Protein AF-A0A969BNL1-F1 (afdb_monomer)

Secondary structure (DSSP, 8-state):
-HHHHHHHHHHHHHHHHHTTS-SSHHHHHHHHHHHHHHHHHHHHHHHHHHHHHHHHHHHHHHHHHHHHHHHHHHHTT-----

Foldseek 3Di:
DVQLCVLQVQLLVLLVVCLVVPDCPSLVVSLVSLVVSLVVQCVPPNPVSNVVSVVVSCVSSVVSVVSSVVVVVVVPPDDDDD

Structure (mmCIF, N/CA/C/O backbone):
data_AF-A0A969BNL1-F1
#
_entry.id   AF-A0A969BNL1-F1
#
loop_
_atom_site.group_PDB
_atom_site.id
_atom_site.type_symbol
_atom_site.label_atom_id
_atom_site.label_alt_id
_atom_site.label_comp_id
_atom_site.label_asym_id
_atom_site.label_entity_id
_atom_site.label_seq_id
_atom_site.pdbx_PDB_ins_code
_atom_site.Cartn_x
_atom_site.Cartn_y
_atom_site.Cartn_z
_atom_site.occupancy
_atom_site.B_iso_or_equiv
_atom_site.auth_seq_id
_atom_site.auth_comp_id
_atom_site.auth_asym_id
_atom_site.auth_atom_id
_atom_site.pdbx_PDB_model_num
ATOM 1 N N . MET A 1 1 ? -1.121 -1.201 -18.542 1.00 71.25 1 MET A N 1
ATOM 2 C CA . MET A 1 1 ? -1.812 -0.022 -17.958 1.00 71.25 1 MET A CA 1
ATOM 3 C C . MET A 1 1 ? -2.997 -0.380 -17.103 1.00 71.25 1 MET A C 1
ATOM 5 O O . MET A 1 1 ? -2.965 -0.064 -15.921 1.00 71.25 1 MET A O 1
ATOM 9 N N . THR A 1 2 ? -3.973 -1.114 -17.633 1.00 90.31 2 THR A N 1
ATOM 10 C CA . THR A 1 2 ? -5.143 -1.569 -16.866 1.00 90.31 2 THR A CA 1
ATOM 11 C C . THR A 1 2 ? -4.767 -2.295 -15.570 1.00 90.31 2 THR A C 1
ATOM 13 O O . THR A 1 2 ? -5.326 -1.990 -14.528 1.00 90.31 2 THR A O 1
ATOM 16 N N . LEU A 1 3 ? -3.763 -3.180 -15.599 1.00 88.69 3 LEU A N 1
ATOM 17 C CA . LEU A 1 3 ? -3.332 -3.949 -14.425 1.00 88.69 3 LEU A CA 1
ATOM 18 C C . LEU A 1 3 ? -2.708 -3.088 -13.311 1.00 88.69 3 LEU A C 1
ATOM 20 O O . LEU A 1 3 ? -3.002 -3.305 -12.143 1.00 88.69 3 LEU A O 1
ATOM 24 N N . ILE A 1 4 ? -1.893 -2.087 -13.662 1.00 89.44 4 ILE A N 1
ATOM 25 C CA . ILE A 1 4 ? -1.265 -1.179 -12.685 1.00 89.44 4 ILE A CA 1
ATOM 26 C C . ILE A 1 4 ? -2.347 -0.359 -11.979 1.00 89.44 4 ILE A C 1
ATOM 28 O O . ILE A 1 4 ? -2.384 -0.301 -10.754 1.00 89.44 4 ILE A O 1
ATOM 32 N N . ILE A 1 5 ? -3.262 0.225 -12.758 1.00 90.06 5 ILE A N 1
ATOM 33 C CA . ILE A 1 5 ? -4.375 1.026 -12.237 1.00 90.06 5 ILE A CA 1
ATOM 34 C C . ILE A 1 5 ? -5.286 0.161 -11.362 1.00 90.06 5 ILE A C 1
ATOM 36 O O . ILE A 1 5 ? -5.705 0.601 -10.295 1.00 90.06 5 ILE A O 1
ATOM 40 N N . LEU A 1 6 ? -5.562 -1.077 -11.776 1.00 92.31 6 LEU A N 1
ATOM 41 C CA . LEU A 1 6 ? -6.384 -2.022 -11.024 1.00 92.31 6 LEU A CA 1
ATOM 42 C C . LEU A 1 6 ? -5.748 -2.392 -9.675 1.00 92.31 6 LEU A C 1
ATOM 44 O O . LEU A 1 6 ? -6.422 -2.321 -8.654 1.00 92.31 6 LEU A O 1
ATOM 48 N N . LEU A 1 7 ? -4.452 -2.719 -9.649 1.00 91.00 7 LEU A N 1
ATOM 49 C CA . LEU A 1 7 ? -3.732 -3.041 -8.410 1.00 91.00 7 LEU A CA 1
ATOM 50 C C . LEU A 1 7 ? -3.694 -1.855 -7.441 1.00 91.00 7 LEU A C 1
ATOM 52 O O . LEU A 1 7 ? -3.970 -2.021 -6.254 1.00 91.00 7 LEU A O 1
ATOM 56 N N . PHE A 1 8 ? -3.412 -0.652 -7.948 1.00 90.12 8 PHE A N 1
ATOM 57 C CA . PHE A 1 8 ? -3.406 0.557 -7.125 1.00 90.12 8 PHE A CA 1
ATOM 58 C C . PHE A 1 8 ? -4.801 0.920 -6.615 1.00 90.12 8 PHE A C 1
ATOM 60 O O . PHE A 1 8 ? -4.951 1.218 -5.437 1.00 90.12 8 PHE A O 1
ATOM 67 N N . SER A 1 9 ? -5.827 0.870 -7.463 1.00 93.44 9 SER A N 1
ATOM 68 C CA . SER A 1 9 ? -7.199 1.205 -7.057 1.00 93.44 9 SER A CA 1
ATOM 69 C C . SER A 1 9 ? -7.764 0.224 -6.029 1.00 93.44 9 SER A C 1
ATOM 71 O O . SER A 1 9 ? -8.336 0.672 -5.038 1.00 93.44 9 SER A O 1
ATOM 73 N N . LEU A 1 10 ? -7.551 -1.086 -6.196 1.00 93.88 10 LEU A N 1
ATOM 74 C CA . LEU A 1 10 ? -7.918 -2.083 -5.183 1.00 93.88 10 LEU A CA 1
ATOM 75 C C . LEU A 1 10 ? -7.113 -1.913 -3.891 1.00 93.88 10 LEU A C 1
ATOM 77 O O . LEU A 1 10 ? -7.686 -2.004 -2.808 1.00 93.88 10 LEU A O 1
ATOM 81 N N . GLY A 1 11 ? -5.812 -1.625 -3.996 1.00 91.50 11 GLY A N 1
ATOM 82 C CA . GLY A 1 11 ? -4.967 -1.344 -2.836 1.00 91.50 11 GLY A CA 1
ATOM 83 C C . GLY A 1 11 ? -5.474 -0.151 -2.024 1.00 91.50 11 GLY A C 1
ATOM 84 O O . GLY A 1 11 ? -5.669 -0.263 -0.816 1.00 91.50 11 GLY A O 1
ATOM 85 N N . ILE A 1 12 ? -5.779 0.960 -2.703 1.00 92.19 12 ILE A N 1
ATOM 86 C CA . ILE A 1 12 ? -6.366 2.165 -2.099 1.00 92.19 12 ILE A CA 1
ATOM 87 C C . ILE A 1 12 ? -7.730 1.855 -1.481 1.00 92.19 12 ILE A C 1
ATOM 89 O O . ILE A 1 12 ? -8.003 2.293 -0.369 1.00 92.19 12 ILE A O 1
ATOM 93 N N . LEU A 1 13 ? -8.580 1.097 -2.180 1.00 93.44 13 LEU A N 1
ATOM 94 C CA . LEU A 1 13 ? -9.908 0.733 -1.693 1.00 93.44 13 LEU A CA 1
ATOM 95 C C . LEU A 1 13 ? -9.824 -0.064 -0.387 1.00 93.44 13 LEU A C 1
ATOM 97 O O . LEU A 1 13 ? -10.523 0.263 0.565 1.00 93.44 13 LEU A O 1
ATOM 101 N N . PHE A 1 14 ? -8.966 -1.083 -0.321 1.00 91.81 14 PHE A N 1
ATOM 102 C CA . PHE A 1 14 ? -8.815 -1.906 0.882 1.00 91.81 14 PHE A CA 1
ATOM 103 C C . PHE A 1 14 ? -8.271 -1.106 2.062 1.00 91.81 14 PHE A C 1
ATOM 105 O O . PHE A 1 14 ? -8.807 -1.206 3.162 1.00 91.81 14 PHE A O 1
ATOM 112 N N . ILE A 1 15 ? -7.278 -0.252 1.813 1.00 89.81 15 ILE A N 1
ATOM 113 C CA . ILE A 1 15 ? -6.748 0.666 2.823 1.00 89.81 15 ILE A CA 1
ATOM 114 C C . ILE A 1 15 ? -7.831 1.657 3.290 1.00 89.81 15 ILE A C 1
ATOM 116 O O . ILE A 1 15 ? -7.940 1.935 4.477 1.00 89.81 15 ILE A O 1
ATOM 120 N N . ALA A 1 16 ? -8.673 2.167 2.389 1.00 88.56 16 ALA A N 1
ATOM 121 C CA . ALA A 1 16 ? -9.756 3.080 2.751 1.00 88.56 16 ALA A CA 1
ATOM 122 C C . ALA A 1 16 ? -10.859 2.397 3.578 1.00 88.56 16 ALA A C 1
ATOM 124 O O . ALA A 1 16 ? -11.418 3.016 4.481 1.00 88.56 16 ALA A O 1
ATOM 125 N N . VAL A 1 17 ? -11.173 1.130 3.289 1.00 90.00 17 VAL A N 1
ATOM 126 C CA . VAL A 1 17 ? -12.142 0.349 4.077 1.00 90.00 17 VAL A CA 1
ATOM 127 C C . VAL A 1 17 ? -11.590 0.031 5.469 1.00 90.00 17 VAL A C 1
ATOM 129 O O . VAL A 1 17 ? -12.343 0.088 6.437 1.00 90.00 17 VAL A O 1
ATOM 132 N N . GLU A 1 18 ? -10.289 -0.235 5.593 1.00 88.44 18 GLU A N 1
ATOM 133 C CA . GLU A 1 18 ? -9.610 -0.463 6.879 1.00 88.44 18 GLU A CA 1
ATOM 134 C C . GLU A 1 18 ? -9.770 0.725 7.844 1.00 88.44 18 GLU A C 1
ATOM 136 O O . GLU A 1 18 ? -10.018 0.531 9.029 1.00 88.44 18 GLU A O 1
ATOM 141 N N . VAL A 1 19 ? -9.750 1.964 7.334 1.00 84.62 19 VAL A N 1
ATOM 142 C CA . VAL A 1 19 ? -9.995 3.174 8.149 1.00 84.62 19 VAL A CA 1
ATOM 143 C C . VAL A 1 19 ? -11.375 3.146 8.832 1.00 84.62 19 VAL A C 1
ATOM 145 O O . VAL A 1 19 ? -11.559 3.763 9.881 1.00 84.62 19 VAL A O 1
ATOM 148 N N . ILE A 1 20 ? -12.349 2.434 8.254 1.00 84.50 20 ILE A N 1
ATOM 149 C CA . ILE A 1 20 ? -13.700 2.253 8.810 1.00 84.50 20 ILE A CA 1
ATOM 150 C C . ILE A 1 20 ? -13.772 0.994 9.684 1.00 84.50 20 ILE A C 1
ATOM 152 O O . ILE A 1 20 ? -14.457 0.997 10.708 1.00 84.50 20 ILE A O 1
ATOM 156 N N . VAL A 1 21 ? -13.101 -0.083 9.265 1.00 85.75 21 VAL A N 1
ATOM 157 C CA . VAL A 1 21 ? -13.116 -1.402 9.911 1.00 85.75 21 VAL A CA 1
ATOM 158 C C . VAL A 1 21 ? -11.714 -1.707 10.451 1.00 85.75 21 VAL A C 1
ATOM 160 O O . VAL A 1 21 ? -10.976 -2.450 9.805 1.00 85.75 21 VAL A O 1
ATOM 163 N N . PRO A 1 22 ? -11.331 -1.136 11.608 1.00 77.94 22 PRO A N 1
ATOM 164 C CA . PRO A 1 22 ? -9.984 -1.297 12.144 1.00 77.94 22 PRO A CA 1
ATOM 165 C C . PRO A 1 22 ? -9.727 -2.758 12.550 1.00 77.94 22 PRO A C 1
ATOM 167 O O . PRO A 1 22 ? -10.459 -3.327 13.365 1.00 77.94 22 PRO A O 1
ATOM 170 N N . GLY A 1 23 ? -8.681 -3.363 11.988 1.00 81.56 23 GLY A N 1
ATOM 171 C CA . GLY A 1 23 ? -8.300 -4.767 12.188 1.00 81.56 23 GLY A CA 1
ATOM 172 C C . GLY A 1 23 ? -6.943 -5.197 11.594 1.00 81.56 23 GLY A C 1
ATOM 173 O O . GLY A 1 23 ? -6.507 -6.320 11.838 1.00 81.56 23 GLY A O 1
ATOM 174 N N . GLY A 1 24 ? -6.261 -4.348 10.824 1.00 82.00 24 GLY A N 1
ATOM 175 C CA . GLY A 1 24 ? -4.957 -4.556 10.184 1.00 82.00 24 GLY A CA 1
ATOM 176 C C . GLY A 1 24 ? -4.943 -5.488 8.962 1.00 82.00 24 GLY A C 1
ATOM 177 O O . GLY A 1 24 ? -3.926 -5.581 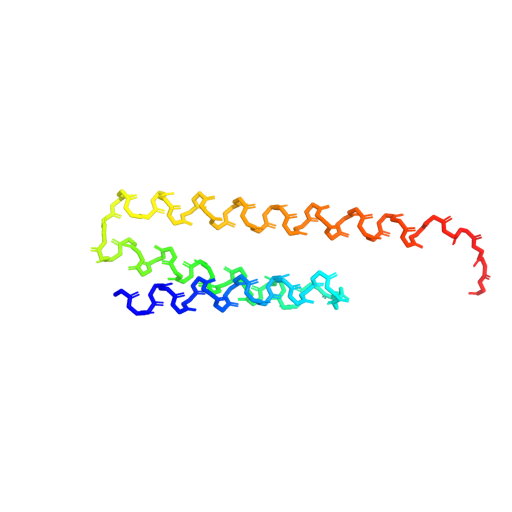8.272 1.00 82.00 24 GLY A O 1
ATOM 178 N N . ILE A 1 25 ? -6.040 -6.192 8.668 1.00 90.38 25 ILE A N 1
ATOM 179 C CA . ILE A 1 25 ? -6.070 -7.254 7.649 1.00 90.38 25 ILE A CA 1
ATOM 180 C C . ILE A 1 25 ? -6.239 -6.677 6.239 1.00 90.38 25 ILE A C 1
ATOM 182 O O . ILE A 1 25 ? -5.468 -7.023 5.339 1.00 90.38 25 ILE A O 1
ATOM 186 N N . LEU A 1 26 ? -7.218 -5.791 6.028 1.00 90.44 26 LEU A N 1
ATOM 187 C CA . LEU A 1 26 ? -7.449 -5.167 4.722 1.00 90.44 26 LEU A CA 1
ATOM 188 C C . LEU A 1 26 ? -6.310 -4.204 4.390 1.00 90.44 26 LEU A C 1
ATOM 190 O O . LEU A 1 26 ? -5.866 -4.168 3.244 1.00 90.44 26 LEU A O 1
ATOM 194 N N . GLY A 1 27 ? -5.764 -3.515 5.394 1.00 89.81 27 GLY A N 1
ATOM 195 C CA . GLY A 1 27 ? -4.547 -2.714 5.262 1.00 89.81 27 GLY A CA 1
ATOM 196 C C . GLY A 1 27 ? -3.359 -3.531 4.739 1.00 89.81 27 GLY A C 1
ATOM 197 O O . GLY A 1 27 ? -2.711 -3.129 3.770 1.00 89.81 27 GLY A O 1
ATOM 198 N N . ALA A 1 28 ? -3.111 -4.720 5.301 1.00 90.62 28 ALA A N 1
ATOM 199 C CA . ALA A 1 28 ? -2.044 -5.609 4.835 1.00 90.62 28 ALA A CA 1
ATOM 200 C C . ALA A 1 28 ? -2.290 -6.129 3.408 1.00 90.62 28 ALA A C 1
ATOM 202 O O . ALA A 1 28 ? -1.379 -6.121 2.576 1.00 90.62 28 ALA A O 1
ATOM 203 N N . MET A 1 29 ? -3.524 -6.532 3.090 1.00 93.19 29 MET A N 1
ATOM 204 C CA . MET A 1 29 ? -3.887 -6.945 1.729 1.00 93.19 29 MET A CA 1
ATOM 205 C C . MET A 1 29 ? -3.718 -5.796 0.728 1.00 93.19 29 MET A C 1
ATOM 207 O O . MET A 1 29 ? -3.174 -5.995 -0.359 1.00 93.19 29 MET A O 1
ATOM 211 N N . GLY A 1 30 ? -4.130 -4.585 1.104 1.00 91.56 30 GLY A N 1
ATOM 212 C CA . GLY A 1 30 ? -3.958 -3.383 0.300 1.00 91.56 30 GLY A CA 1
ATOM 213 C C . GLY A 1 30 ? -2.486 -3.055 0.057 1.00 91.56 30 GLY A C 1
ATOM 214 O O . GLY A 1 30 ? -2.102 -2.783 -1.080 1.00 91.56 30 GLY A O 1
ATOM 215 N N . ALA A 1 31 ? -1.637 -3.185 1.080 1.00 91.19 31 ALA A N 1
ATOM 216 C CA . ALA A 1 31 ? -0.193 -3.000 0.953 1.00 91.19 31 ALA A CA 1
ATOM 217 C C . ALA A 1 31 ? 0.437 -3.996 -0.037 1.00 91.19 31 ALA A C 1
ATOM 219 O O . ALA A 1 31 ? 1.231 -3.592 -0.887 1.00 91.19 31 ALA A O 1
ATOM 220 N N . VAL A 1 32 ? 0.045 -5.275 0.010 1.00 95.19 32 VAL A N 1
ATOM 221 C CA . VAL A 1 32 ? 0.517 -6.295 -0.947 1.00 95.19 32 VAL A CA 1
ATOM 222 C C . VAL A 1 32 ? 0.089 -5.955 -2.376 1.00 95.19 32 VAL A C 1
ATOM 224 O O . VAL A 1 32 ? 0.895 -6.064 -3.302 1.00 95.19 32 VAL A O 1
ATOM 227 N N . LEU A 1 33 ? -1.150 -5.497 -2.568 1.00 94.25 33 LEU A N 1
ATOM 228 C CA . LEU A 1 33 ? -1.650 -5.089 -3.884 1.00 94.25 33 LEU A CA 1
ATOM 229 C C . LEU A 1 33 ? -0.898 -3.870 -4.431 1.00 94.25 33 LEU A C 1
ATOM 231 O O . LEU A 1 33 ? -0.505 -3.872 -5.598 1.00 94.25 33 LEU A O 1
ATOM 235 N N . MET A 1 34 ? -0.629 -2.864 -3.594 1.00 92.31 34 MET A N 1
ATOM 236 C CA . MET A 1 34 ? 0.167 -1.698 -3.993 1.00 92.31 34 MET A CA 1
ATOM 237 C C . MET A 1 34 ? 1.614 -2.082 -4.316 1.00 92.31 34 MET A C 1
ATOM 239 O O . MET A 1 34 ? 2.161 -1.605 -5.308 1.00 92.31 34 MET A O 1
ATOM 243 N N . LEU A 1 35 ? 2.215 -2.999 -3.551 1.00 93.81 35 LEU A N 1
ATOM 244 C CA . LEU A 1 35 ? 3.557 -3.520 -3.822 1.00 93.81 35 LEU A CA 1
ATOM 245 C C . LEU A 1 35 ? 3.595 -4.266 -5.166 1.00 93.81 35 LEU A C 1
ATOM 247 O O . LEU A 1 35 ? 4.484 -4.021 -5.984 1.00 93.81 35 LEU A O 1
ATOM 251 N N . GLY A 1 36 ? 2.578 -5.083 -5.454 1.00 92.88 36 GLY A N 1
ATOM 252 C CA . GLY A 1 36 ? 2.382 -5.687 -6.774 1.00 92.88 36 GLY A CA 1
ATOM 253 C C . GLY A 1 36 ? 2.243 -4.642 -7.889 1.00 92.88 36 GLY A C 1
ATOM 254 O O . GLY A 1 36 ? 2.815 -4.804 -8.968 1.00 92.88 36 GLY A O 1
ATOM 255 N N . GLY A 1 37 ? 1.550 -3.532 -7.618 1.00 91.44 37 GLY A N 1
ATOM 256 C CA . GLY A 1 37 ? 1.444 -2.386 -8.523 1.00 91.44 37 GLY A CA 1
ATOM 257 C C . GLY A 1 37 ? 2.795 -1.719 -8.807 1.00 91.44 37 GLY A C 1
ATOM 258 O O . GLY A 1 37 ? 3.071 -1.370 -9.956 1.00 91.44 37 GLY A O 1
ATOM 259 N N . CYS A 1 38 ? 3.661 -1.589 -7.798 1.00 92.62 38 CYS A N 1
ATOM 260 C CA . CYS A 1 38 ? 5.024 -1.072 -7.956 1.00 92.62 38 CYS A CA 1
ATOM 261 C C . CYS A 1 38 ? 5.879 -1.979 -8.850 1.00 92.62 38 CYS A C 1
ATOM 263 O O . CYS A 1 38 ? 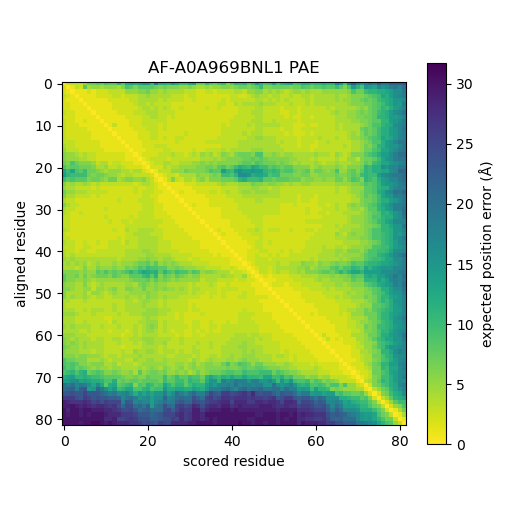6.558 -1.484 -9.750 1.00 92.62 38 CYS A O 1
ATOM 265 N N . VAL A 1 39 ? 5.803 -3.300 -8.655 1.00 92.94 39 VAL A N 1
ATOM 266 C CA . VAL A 1 39 ? 6.512 -4.275 -9.503 1.00 92.94 39 VAL A CA 1
ATOM 267 C C . VAL A 1 39 ? 6.003 -4.206 -10.945 1.00 92.94 39 VAL A C 1
ATOM 269 O O . VAL A 1 39 ? 6.796 -4.112 -11.881 1.00 92.94 39 VAL A O 1
ATOM 272 N N . ALA A 1 40 ? 4.682 -4.174 -11.139 1.00 91.50 40 ALA A N 1
ATOM 273 C CA . ALA A 1 40 ? 4.082 -4.055 -12.466 1.00 91.50 40 ALA A CA 1
ATOM 274 C C . ALA A 1 40 ? 4.452 -2.734 -13.168 1.00 91.50 40 ALA A C 1
ATOM 276 O O . ALA A 1 40 ? 4.646 -2.721 -14.386 1.00 91.50 40 ALA A O 1
ATOM 277 N N . SER A 1 41 ? 4.572 -1.643 -12.404 1.00 91.31 41 SER A N 1
ATOM 278 C CA . SER A 1 41 ? 5.048 -0.342 -12.883 1.00 91.31 41 SER A CA 1
ATOM 279 C C . SER A 1 41 ? 6.498 -0.412 -13.359 1.00 91.31 41 SER A C 1
ATOM 281 O O . SER A 1 41 ? 6.782 -0.007 -14.484 1.00 91.31 41 SER A O 1
ATOM 283 N N . PHE A 1 42 ? 7.392 -1.010 -12.564 1.00 89.62 42 PHE A N 1
ATOM 284 C CA . PHE A 1 42 ? 8.797 -1.193 -12.936 1.00 89.62 42 PHE A CA 1
ATOM 285 C C . PHE A 1 42 ? 8.954 -1.975 -14.245 1.00 89.62 42 PHE A C 1
ATOM 287 O O . PHE A 1 42 ? 9.745 -1.598 -15.101 1.00 89.62 42 PHE A O 1
ATOM 294 N N . MET A 1 43 ? 8.151 -3.024 -14.438 1.00 89.88 43 MET A N 1
ATOM 295 C CA . MET A 1 43 ? 8.202 -3.840 -15.655 1.00 89.88 43 MET A CA 1
ATOM 296 C C . MET A 1 43 ? 7.730 -3.114 -16.925 1.00 89.88 43 MET A C 1
ATOM 298 O O . MET A 1 43 ? 8.066 -3.553 -18.018 1.00 89.88 43 MET A O 1
ATOM 302 N N . HIS A 1 44 ? 6.909 -2.064 -16.807 1.00 88.75 44 HIS A N 1
ATOM 303 C CA . HIS A 1 44 ? 6.325 -1.367 -17.965 1.00 88.75 44 HIS A CA 1
ATOM 304 C C . HIS A 1 44 ? 6.900 0.030 -18.214 1.00 88.75 44 HIS A C 1
ATOM 306 O O . HIS A 1 44 ? 6.803 0.527 -19.333 1.00 88.75 44 HIS A O 1
ATOM 312 N N . TYR A 1 45 ? 7.416 0.680 -17.175 1.00 86.19 45 TYR A N 1
ATOM 313 C CA . TYR A 1 45 ? 7.815 2.089 -17.179 1.00 86.19 45 TYR A CA 1
ATOM 314 C C . TYR A 1 45 ? 9.219 2.313 -16.603 1.00 86.19 45 TYR A C 1
ATOM 316 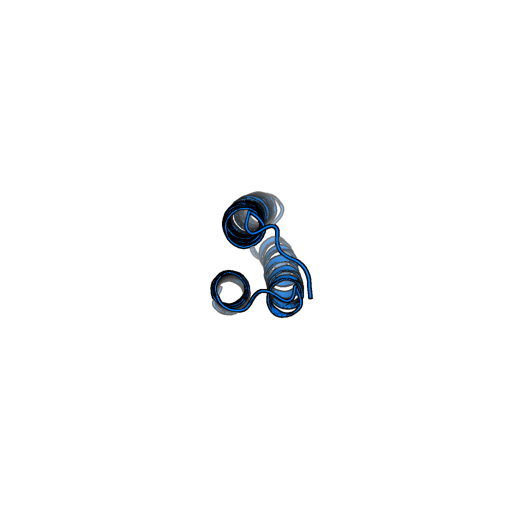O O . TYR A 1 45 ? 9.579 3.448 -16.269 1.00 86.19 45 TYR A O 1
ATOM 324 N N . ASP A 1 46 ? 9.987 1.231 -16.459 1.00 88.19 46 ASP A N 1
ATOM 325 C CA . ASP A 1 46 ? 11.346 1.223 -15.931 1.00 88.19 46 ASP A CA 1
ATOM 326 C C . ASP A 1 46 ? 11.450 1.905 -14.548 1.00 88.19 46 ASP A C 1
ATOM 328 O O . ASP A 1 46 ? 10.498 1.971 -13.758 1.00 88.19 46 ASP A O 1
ATOM 332 N N . ALA A 1 47 ? 12.641 2.406 -14.218 1.00 87.19 47 ALA A N 1
ATOM 333 C CA . ALA A 1 47 ? 12.940 3.010 -12.925 1.00 87.19 47 ALA A CA 1
ATOM 334 C C . ALA A 1 47 ? 12.075 4.247 -12.624 1.00 87.19 47 ALA A C 1
ATOM 336 O O . ALA A 1 47 ? 11.655 4.441 -11.483 1.00 87.19 47 ALA A O 1
ATOM 337 N N . THR A 1 48 ? 11.770 5.073 -13.629 1.00 87.44 48 THR A N 1
ATOM 338 C CA . THR A 1 48 ? 11.001 6.309 -13.428 1.00 87.44 48 THR A CA 1
ATOM 339 C C . THR A 1 48 ? 9.569 6.015 -12.984 1.00 87.44 48 THR A C 1
ATOM 341 O O . THR A 1 48 ? 9.095 6.617 -12.020 1.00 87.44 48 THR A O 1
ATOM 344 N N . GLY A 1 49 ? 8.890 5.055 -13.624 1.00 86.50 49 GLY A N 1
ATOM 345 C CA . GLY A 1 49 ? 7.543 4.657 -13.212 1.00 86.50 49 GLY A CA 1
ATOM 346 C C . GLY A 1 49 ? 7.517 3.985 -11.840 1.00 86.50 49 GLY A C 1
ATOM 347 O O . GLY A 1 49 ? 6.589 4.206 -11.056 1.00 86.50 49 GLY A O 1
ATOM 348 N N . ALA A 1 50 ? 8.544 3.197 -11.516 1.00 87.19 50 ALA A N 1
ATOM 349 C CA . ALA A 1 50 ? 8.649 2.540 -10.218 1.00 87.19 50 ALA A CA 1
ATOM 350 C C . ALA A 1 50 ? 8.811 3.540 -9.067 1.00 87.19 50 ALA A C 1
ATOM 352 O O . ALA A 1 50 ? 8.134 3.408 -8.051 1.00 87.19 50 ALA A O 1
ATOM 353 N N . ILE A 1 51 ? 9.648 4.570 -9.239 1.00 92.88 51 ILE A N 1
ATOM 354 C CA . ILE A 1 51 ? 9.857 5.610 -8.219 1.00 92.88 51 ILE A CA 1
ATOM 355 C C . ILE A 1 51 ? 8.542 6.324 -7.901 1.00 92.88 51 ILE A C 1
ATOM 357 O O . ILE A 1 51 ? 8.202 6.481 -6.729 1.00 92.88 51 ILE A O 1
ATOM 361 N N . ILE A 1 52 ? 7.777 6.705 -8.929 1.00 91.81 52 ILE A N 1
ATOM 362 C CA . ILE A 1 52 ? 6.486 7.386 -8.754 1.00 91.81 52 ILE A CA 1
ATOM 363 C C . ILE A 1 52 ? 5.480 6.468 -8.044 1.00 91.81 52 ILE A C 1
ATOM 365 O O . ILE A 1 52 ? 4.774 6.911 -7.138 1.00 91.81 52 ILE A O 1
ATOM 369 N N . ALA A 1 53 ? 5.437 5.187 -8.423 1.00 91.38 53 ALA A N 1
ATOM 370 C CA . ALA A 1 53 ? 4.558 4.189 -7.814 1.00 91.38 53 ALA A CA 1
ATOM 371 C C . ALA A 1 53 ? 4.902 3.923 -6.336 1.00 91.38 53 ALA A C 1
ATOM 373 O O . ALA A 1 53 ? 4.012 3.842 -5.493 1.00 91.38 53 ALA A O 1
ATOM 374 N N . ILE A 1 54 ? 6.188 3.836 -5.995 1.00 93.00 54 ILE A N 1
ATOM 375 C CA . ILE A 1 54 ? 6.634 3.651 -4.608 1.00 93.00 54 ILE A CA 1
ATOM 376 C C . ILE A 1 54 ? 6.285 4.883 -3.771 1.00 93.00 54 ILE A C 1
ATOM 378 O O . ILE A 1 54 ? 5.745 4.744 -2.674 1.00 93.00 54 ILE A O 1
ATOM 382 N N . PHE A 1 55 ? 6.543 6.086 -4.292 1.00 94.94 55 PHE A N 1
ATOM 383 C CA . PHE A 1 55 ? 6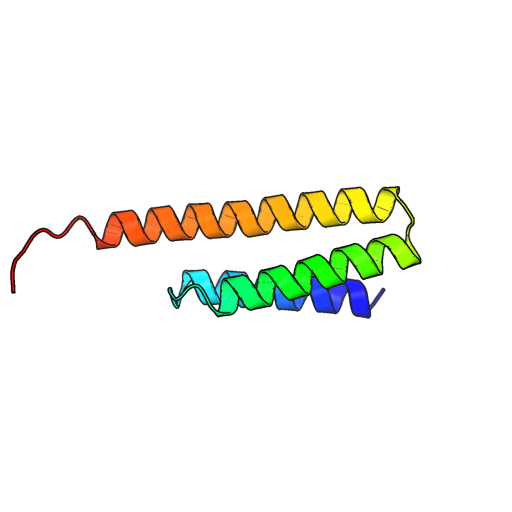.216 7.324 -3.586 1.00 94.94 55 PHE A CA 1
ATOM 384 C C . PHE A 1 55 ? 4.717 7.443 -3.307 1.00 94.94 55 PHE A C 1
ATOM 386 O O . PHE A 1 55 ? 4.324 7.801 -2.198 1.00 94.94 55 PHE A O 1
ATOM 393 N N . SER A 1 56 ? 3.873 7.111 -4.288 1.00 92.00 56 SER A N 1
ATOM 394 C CA . SER A 1 56 ? 2.422 7.148 -4.107 1.00 92.00 56 SER A CA 1
ATOM 395 C C . SER A 1 56 ? 1.939 6.087 -3.117 1.00 92.00 56 SER A C 1
ATOM 397 O O . SER A 1 56 ? 1.115 6.404 -2.261 1.00 92.00 56 SER A O 1
ATOM 399 N N . ALA A 1 57 ? 2.489 4.869 -3.158 1.00 91.88 57 ALA A N 1
ATOM 400 C CA . ALA A 1 57 ? 2.164 3.815 -2.198 1.00 91.88 57 ALA A CA 1
ATOM 401 C C . ALA A 1 57 ? 2.524 4.204 -0.755 1.00 91.88 57 ALA A C 1
ATOM 403 O O . ALA A 1 57 ? 1.707 4.030 0.148 1.00 91.88 57 ALA A O 1
ATOM 404 N N . ILE A 1 58 ? 3.706 4.793 -0.543 1.00 93.06 58 ILE A N 1
ATOM 405 C CA . ILE A 1 58 ? 4.139 5.269 0.779 1.00 93.06 58 ILE A CA 1
ATOM 406 C C . ILE A 1 58 ? 3.257 6.420 1.262 1.00 93.06 58 ILE A C 1
ATOM 408 O O . ILE A 1 58 ? 2.830 6.410 2.413 1.00 93.06 58 ILE A O 1
ATOM 412 N N . LEU A 1 59 ? 2.963 7.400 0.402 1.00 93.69 59 LEU A N 1
ATOM 413 C CA . LEU A 1 59 ? 2.122 8.537 0.775 1.00 93.69 59 LEU A CA 1
ATOM 414 C C . LEU A 1 59 ? 0.716 8.089 1.171 1.00 93.69 59 LEU A C 1
ATOM 416 O O . LEU A 1 59 ? 0.223 8.487 2.220 1.00 93.69 59 LEU A O 1
ATOM 420 N N . ILE A 1 60 ? 0.083 7.241 0.362 1.00 91.12 60 ILE A N 1
ATOM 421 C CA . ILE A 1 60 ? -1.285 6.773 0.609 1.00 91.12 60 ILE A CA 1
ATOM 422 C C . ILE A 1 60 ? -1.333 5.863 1.838 1.00 91.12 60 ILE A C 1
ATOM 424 O O . ILE A 1 60 ? -2.151 6.089 2.728 1.00 91.12 60 ILE A O 1
ATOM 428 N N . GLY A 1 61 ? -0.451 4.861 1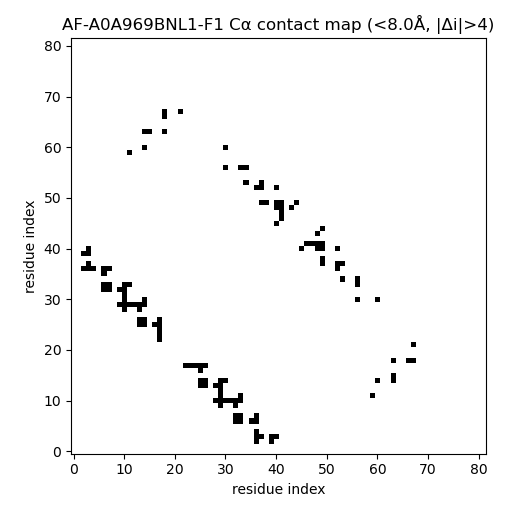.914 1.00 89.06 61 GLY A N 1
ATOM 429 C CA . GLY A 1 61 ? -0.404 3.939 3.048 1.00 89.06 61 GLY A CA 1
ATOM 430 C C . GLY A 1 61 ? -0.038 4.648 4.352 1.00 89.06 61 GLY A C 1
ATOM 431 O O . GLY A 1 61 ? -0.682 4.434 5.375 1.00 89.06 61 GLY A O 1
ATOM 432 N N . GLY A 1 62 ? 0.940 5.555 4.309 1.00 89.75 62 GLY A N 1
ATOM 433 C CA . GLY A 1 62 ? 1.341 6.364 5.458 1.00 89.75 62 GLY A CA 1
ATOM 434 C C . GLY A 1 62 ? 0.236 7.307 5.935 1.00 89.75 62 GLY A C 1
ATOM 435 O O . GLY A 1 62 ? 0.006 7.405 7.138 1.00 89.75 62 GLY A O 1
ATOM 436 N N . LEU A 1 63 ? -0.487 7.956 5.013 1.00 89.56 63 LEU A N 1
ATOM 437 C CA . LEU A 1 63 ? -1.646 8.787 5.356 1.00 89.56 63 LEU A CA 1
ATOM 438 C C . LEU A 1 63 ? -2.763 7.963 5.995 1.00 89.56 63 LEU A C 1
ATOM 440 O O . LEU A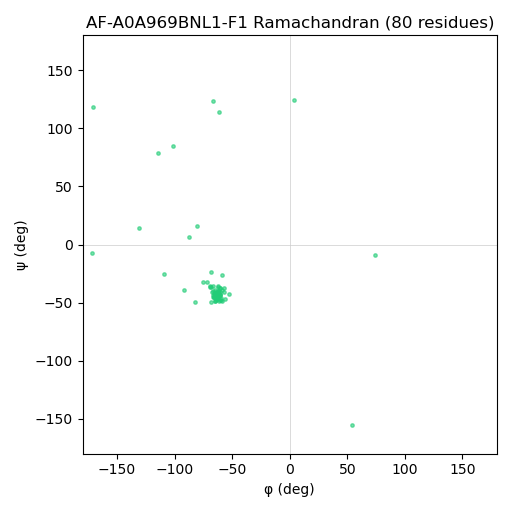 1 63 ? -3.337 8.400 6.989 1.00 89.56 63 LEU A O 1
ATOM 444 N N . ALA A 1 64 ? -3.058 6.779 5.463 1.00 87.69 64 ALA A N 1
ATOM 445 C CA . ALA A 1 64 ? -4.090 5.918 6.022 1.00 87.69 64 ALA A CA 1
ATOM 446 C C . ALA A 1 64 ? -3.743 5.439 7.435 1.00 87.69 64 ALA A C 1
ATOM 448 O O . ALA A 1 64 ? -4.570 5.583 8.330 1.00 87.69 64 ALA A O 1
ATOM 449 N N . LEU A 1 65 ? -2.505 4.983 7.660 1.00 86.31 65 LEU A N 1
ATOM 450 C CA . LEU A 1 65 ? -2.026 4.617 8.997 1.00 86.31 65 LEU A CA 1
ATOM 451 C C . LEU A 1 65 ? -2.070 5.811 9.956 1.00 86.31 65 LEU A C 1
ATOM 453 O O . LEU A 1 65 ? -2.471 5.671 11.106 1.00 86.31 65 LEU A O 1
ATOM 457 N N . TRP A 1 66 ? -1.695 7.007 9.495 1.00 86.75 66 TRP A N 1
ATOM 458 C CA . TRP A 1 66 ? -1.775 8.216 10.314 1.00 86.75 66 TRP A CA 1
ATOM 459 C C . TRP A 1 66 ? -3.220 8.551 10.722 1.00 86.75 66 TRP A C 1
ATOM 461 O O . TRP A 1 66 ? -3.465 8.890 11.882 1.00 86.75 66 TRP A O 1
ATOM 471 N N . ILE A 1 67 ? -4.180 8.414 9.799 1.00 86.56 67 ILE A N 1
ATOM 472 C CA . ILE A 1 67 ? -5.614 8.578 10.083 1.00 86.56 67 ILE A CA 1
ATOM 473 C C . ILE A 1 67 ? -6.094 7.499 11.061 1.00 86.56 67 ILE A C 1
ATOM 475 O O . ILE A 1 67 ? -6.795 7.819 12.021 1.00 86.56 67 ILE A O 1
ATOM 479 N N . GLU A 1 68 ? -5.698 6.245 10.851 1.00 82.62 68 GLU A N 1
ATOM 480 C CA . GLU A 1 68 ? -6.056 5.111 11.704 1.00 82.62 68 GLU A CA 1
ATOM 481 C C . GLU A 1 68 ? -5.558 5.320 13.142 1.00 82.62 68 GLU A C 1
ATOM 483 O O . GLU A 1 68 ? -6.345 5.227 14.084 1.00 82.62 68 GLU A O 1
ATOM 488 N N . PHE A 1 69 ? -4.293 5.719 13.327 1.00 81.88 69 PHE A N 1
ATOM 489 C CA . PHE A 1 69 ? -3.744 6.040 14.648 1.00 81.88 69 PHE A CA 1
ATOM 490 C C . PHE A 1 69 ? -4.460 7.216 15.319 1.00 81.88 69 PHE A C 1
ATOM 492 O O . PHE A 1 69 ? -4.676 7.185 16.531 1.00 81.88 69 PHE A O 1
ATOM 499 N N . GLN A 1 70 ? -4.869 8.235 14.558 1.00 83.50 70 GLN A N 1
ATOM 500 C CA . GLN A 1 70 ? -5.665 9.346 15.089 1.00 83.50 70 GLN A CA 1
ATOM 501 C C . GLN A 1 70 ? -7.066 8.902 15.530 1.00 83.50 70 GLN A C 1
ATOM 503 O O . GLN A 1 70 ? -7.528 9.286 16.607 1.00 83.50 70 GLN A O 1
ATOM 508 N N . ILE A 1 71 ? -7.744 8.075 14.730 1.00 77.50 71 ILE A N 1
ATOM 509 C CA . ILE A 1 71 ? -9.073 7.543 15.058 1.00 77.50 71 ILE A CA 1
ATOM 510 C C . ILE A 1 71 ? -8.994 6.627 16.286 1.00 77.50 71 ILE A C 1
ATOM 512 O O . ILE A 1 71 ? -9.751 6.824 17.238 1.00 77.50 71 ILE A O 1
ATOM 516 N N . LEU A 1 72 ? -8.047 5.685 16.309 1.00 67.19 72 LEU A N 1
ATOM 517 C CA . LEU A 1 72 ? -7.822 4.780 17.440 1.00 67.19 72 LEU A CA 1
ATOM 518 C C . LEU A 1 72 ? -7.458 5.543 18.720 1.00 67.19 72 LEU A C 1
ATOM 520 O O . LEU A 1 72 ? -7.999 5.248 19.786 1.00 67.19 72 LEU A O 1
ATOM 524 N N . SER A 1 73 ? -6.602 6.566 18.630 1.00 64.50 73 SER A N 1
ATOM 525 C CA . SER A 1 73 ? -6.259 7.423 19.774 1.00 64.50 73 SER A CA 1
ATOM 526 C C . SER A 1 73 ? -7.488 8.139 20.347 1.00 64.50 73 SER A C 1
ATOM 528 O O . SER A 1 73 ? -7.638 8.253 21.568 1.00 64.50 73 SER A O 1
ATOM 530 N N . LYS A 1 74 ? -8.410 8.564 19.477 1.00 61.34 74 LYS A N 1
ATOM 531 C CA . LYS A 1 74 ? -9.638 9.250 19.885 1.00 61.34 74 LYS A CA 1
ATOM 532 C C . LYS A 1 74 ? -10.646 8.314 20.559 1.00 61.34 74 LYS A C 1
ATOM 534 O O . LYS A 1 74 ? -11.349 8.754 21.464 1.00 61.34 74 LYS A O 1
ATOM 539 N N . VAL A 1 75 ? -10.691 7.039 20.165 1.00 56.00 75 VAL A N 1
ATOM 540 C CA . VAL A 1 75 ? -11.566 6.023 20.784 1.00 56.00 75 VAL A CA 1
ATOM 541 C C . VAL A 1 75 ? -11.031 5.563 22.147 1.00 56.00 75 VAL A C 1
ATOM 543 O O . VAL A 1 75 ? -11.821 5.310 23.052 1.00 56.00 75 VAL A O 1
ATOM 546 N N . ASN A 1 76 ? -9.708 5.536 22.346 1.00 53.47 76 ASN A N 1
ATOM 547 C CA . ASN A 1 76 ? -9.091 5.033 23.582 1.00 53.47 76 ASN A CA 1
ATOM 548 C C . ASN A 1 76 ? -8.922 6.078 24.705 1.00 53.47 76 ASN A C 1
ATOM 550 O O . ASN A 1 76 ? -8.345 5.780 25.747 1.00 53.47 76 ASN A O 1
ATOM 554 N N . SER A 1 77 ? -9.445 7.299 24.538 1.00 50.97 77 SER A N 1
ATOM 555 C CA . SER A 1 77 ? -9.495 8.307 25.616 1.00 50.97 77 SER A CA 1
ATOM 556 C C . SER A 1 77 ? -10.658 8.088 26.605 1.00 50.97 77 SER A C 1
ATOM 558 O O . SER A 1 77 ? -11.003 8.987 27.371 1.00 50.97 77 SER A O 1
ATOM 560 N N . GLY A 1 78 ? -11.270 6.899 26.602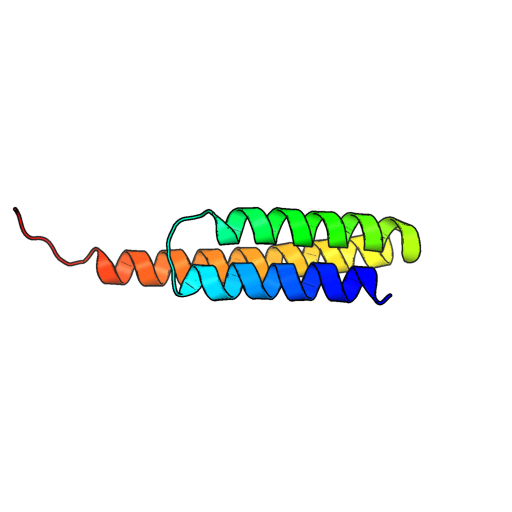 1.00 49.59 78 GLY A N 1
ATOM 561 C CA . GLY A 1 78 ? -12.252 6.459 27.588 1.00 49.59 78 GLY A CA 1
ATOM 562 C C . GLY A 1 78 ? -11.630 5.509 28.608 1.00 49.59 78 GLY A C 1
ATOM 563 O O . GLY A 1 78 ? -11.735 4.296 28.472 1.00 49.59 78 GLY A O 1
ATOM 564 N N . ASN A 1 79 ? -11.013 6.048 29.660 1.00 59.72 79 ASN A N 1
ATOM 565 C CA . ASN A 1 79 ? -10.803 5.279 30.886 1.00 59.72 79 ASN A CA 1
ATOM 566 C C . ASN A 1 79 ? -12.171 4.881 31.464 1.00 59.72 79 ASN A C 1
ATOM 568 O O . ASN A 1 79 ? -12.882 5.759 31.945 1.00 59.72 79 ASN A O 1
ATOM 572 N N . ALA A 1 80 ? -12.505 3.590 31.489 1.00 46.41 80 ALA A N 1
ATOM 573 C CA . ALA A 1 80 ? -13.255 2.966 32.583 1.00 46.41 80 ALA A CA 1
ATOM 574 C C . ALA A 1 80 ? -13.270 1.440 32.419 1.00 46.41 80 ALA A C 1
ATOM 576 O O . ALA A 1 80 ? -13.787 0.922 31.436 1.00 46.41 80 ALA A O 1
ATOM 577 N N . HIS A 1 81 ? -12.688 0.762 33.412 1.00 40.78 81 HIS A N 1
ATOM 578 C CA . HIS A 1 81 ? -13.135 -0.510 33.986 1.00 40.78 81 HIS A CA 1
ATOM 579 C C . HIS A 1 81 ? -14.352 -1.167 33.318 1.00 40.78 81 HIS A C 1
ATOM 581 O O . HIS A 1 81 ? -15.427 -0.576 33.353 1.00 40.78 81 HIS A O 1
ATOM 587 N N .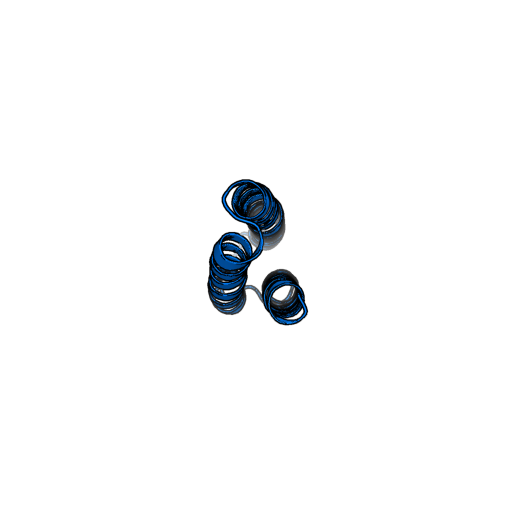 PHE A 1 82 ? -14.204 -2.421 32.887 1.00 38.91 82 PHE A N 1
ATOM 588 C CA . PHE A 1 82 ? -14.992 -3.563 33.372 1.00 38.91 82 PHE A CA 1
ATOM 589 C C . PHE A 1 82 ? -14.214 -4.860 33.137 1.00 38.91 82 PHE A C 1
ATOM 591 O O . PHE A 1 82 ? -13.632 -5.004 32.039 1.00 38.91 82 PHE A O 1
#

Sequence (82 aa):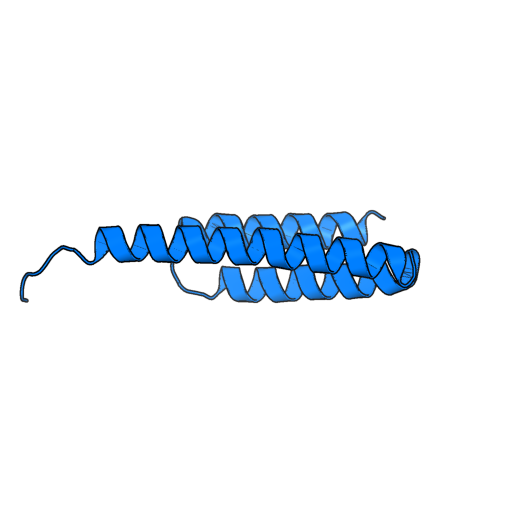
MTLIILLFSLGILFIAVEVIVPGGILGAMGAVLMLGGCVASFMHYDATGAIIAIFSAILIGGLALWIEFQILSKVNSGNAHF

Mean predicted aligned error: 6.65 Å

pLDDT: mean 84.45, std 13.22, range [38.91, 95.19]

Solvent-accessible surface area (backbone atoms only — not comparable to full-atom values): 4324 Å² total; per-residue (Å²): 108,72,65,38,54,50,27,38,51,50,12,51,49,30,35,57,48,23,67,76,54,81,76,67,55,43,38,52,53,11,50,52,31,31,51,52,19,24,55,51,28,32,77,74,47,40,70,68,38,21,52,56,40,47,53,50,47,50,51,53,54,52,50,44,52,53,51,39,52,52,52,53,55,64,66,67,74,65,91,71,91,132

Radius of gyration: 15.42 Å; Cα contacts (8 Å, |Δi|>4): 67; chains: 1; bounding box: 28×17×52 Å